Protein AF-A0A961AB14-F1 (afdb_monomer_lite)

Foldseek 3Di:
DDDDDDPPPPPDPPPPQPDDPPAGEDDLADDLVVDDQQGKHKYQFDQQVVVVRDTHIAIWGFHDWDADVNAWTKTWTARVVVVVGDPDDSDGDIDIRIHDRPD

Structure (mmCIF, N/CA/C/O backbone):
data_AF-A0A961AB14-F1
#
_entry.id   AF-A0A961AB14-F1
#
loop_
_atom_site.group_PDB
_atom_site.id
_atom_site.type_symbol
_atom_site.label_atom_id
_atom_site.label_alt_id
_atom_site.label_comp_id
_atom_site.label_asym_id
_atom_site.label_entity_id
_atom_site.label_seq_id
_atom_site.pdbx_PDB_ins_code
_atom_site.Cartn_x
_atom_site.Cartn_y
_atom_site.Cartn_z
_atom_site.occupancy
_atom_site.B_iso_or_equiv
_atom_site.auth_seq_id
_atom_site.auth_comp_id
_atom_site.auth_asym_id
_atom_site.auth_atom_id
_atom_site.pdbx_PDB_model_num
ATOM 1 N N . MET A 1 1 ? 15.409 -9.848 56.247 1.00 39.75 1 MET A N 1
ATOM 2 C CA . MET A 1 1 ? 14.187 -10.175 55.480 1.00 39.75 1 MET A CA 1
ATOM 3 C C . MET A 1 1 ? 14.219 -9.358 54.198 1.00 39.75 1 MET A C 1
ATOM 5 O O . MET A 1 1 ? 14.112 -8.145 54.282 1.00 39.75 1 MET A O 1
ATOM 9 N N . ALA A 1 2 ? 14.482 -9.980 53.048 1.00 41.69 2 ALA A N 1
ATOM 10 C CA . ALA A 1 2 ? 14.584 -9.286 51.762 1.00 41.69 2 ALA A CA 1
ATOM 11 C C . ALA A 1 2 ? 13.444 -9.754 50.849 1.00 41.69 2 ALA A C 1
ATOM 13 O O . ALA A 1 2 ? 13.433 -10.894 50.392 1.00 41.69 2 ALA A O 1
ATOM 14 N N . THR A 1 3 ? 12.454 -8.890 50.635 1.00 50.38 3 THR A N 1
ATOM 15 C CA . THR A 1 3 ? 11.302 -9.129 49.759 1.00 50.38 3 THR A CA 1
ATOM 16 C C . THR A 1 3 ? 11.592 -8.544 48.380 1.00 50.38 3 THR A C 1
ATOM 18 O O . THR A 1 3 ? 11.401 -7.355 48.129 1.00 50.38 3 THR A O 1
ATOM 21 N N . THR A 1 4 ? 12.067 -9.386 47.466 1.00 50.56 4 THR A N 1
ATOM 22 C CA . THR A 1 4 ? 12.307 -9.006 46.069 1.00 50.56 4 THR A CA 1
ATOM 23 C C . THR A 1 4 ? 10.976 -8.966 45.313 1.00 50.56 4 THR A C 1
ATOM 25 O O . THR A 1 4 ? 10.389 -10.005 45.010 1.00 50.56 4 THR A O 1
ATOM 28 N N . LYS A 1 5 ? 10.473 -7.761 45.009 1.00 54.09 5 LYS A N 1
ATOM 29 C CA . LYS A 1 5 ? 9.295 -7.559 44.148 1.00 54.09 5 LYS A CA 1
ATOM 30 C C . LYS A 1 5 ? 9.636 -7.957 42.709 1.00 54.09 5 LYS A C 1
ATOM 32 O O . LYS A 1 5 ? 10.439 -7.307 42.047 1.00 54.09 5 LYS A O 1
ATOM 37 N N . LYS A 1 6 ? 9.015 -9.034 42.224 1.00 49.25 6 LYS A N 1
ATOM 38 C CA . LYS A 1 6 ? 9.137 -9.514 40.844 1.00 49.25 6 LYS A CA 1
ATOM 39 C C . LYS A 1 6 ? 8.170 -8.722 39.958 1.00 49.25 6 LYS A C 1
ATOM 41 O O . LYS A 1 6 ? 6.980 -9.017 39.905 1.00 49.25 6 LYS A O 1
ATOM 46 N N . THR A 1 7 ? 8.677 -7.685 39.298 1.00 51.75 7 THR A N 1
ATOM 47 C CA . THR A 1 7 ? 7.928 -6.913 38.298 1.00 51.75 7 THR A CA 1
ATOM 48 C C . THR A 1 7 ? 7.824 -7.736 37.016 1.00 51.75 7 THR A C 1
ATOM 50 O O . THR A 1 7 ? 8.771 -7.826 36.239 1.00 51.75 7 THR A O 1
ATOM 53 N N . THR A 1 8 ? 6.676 -8.376 36.800 1.00 51.78 8 THR A N 1
ATOM 54 C CA . THR A 1 8 ? 6.353 -9.042 35.534 1.00 51.78 8 THR A CA 1
ATOM 55 C C . THR A 1 8 ? 5.977 -7.981 34.505 1.00 51.78 8 THR A C 1
ATOM 57 O O . THR A 1 8 ? 4.816 -7.592 34.385 1.00 51.78 8 THR A O 1
ATOM 60 N N . THR A 1 9 ? 6.963 -7.495 33.753 1.00 52.09 9 THR A N 1
ATOM 61 C CA . THR A 1 9 ? 6.723 -6.687 32.554 1.00 52.09 9 THR A CA 1
ATOM 62 C C . THR A 1 9 ? 6.074 -7.583 31.503 1.00 52.09 9 THR A C 1
ATOM 64 O O . THR A 1 9 ? 6.727 -8.426 30.887 1.00 52.09 9 THR A O 1
ATOM 67 N N . ARG A 1 10 ? 4.758 -7.434 31.331 1.00 45.34 10 ARG A N 1
ATOM 68 C CA . ARG A 1 10 ? 3.975 -8.107 30.293 1.00 45.34 10 ARG A CA 1
ATOM 69 C C . ARG A 1 10 ? 4.452 -7.576 28.938 1.00 45.34 10 ARG A C 1
ATOM 71 O O . ARG A 1 10 ? 4.065 -6.491 28.520 1.00 45.34 10 ARG A O 1
ATOM 78 N N . ARG A 1 11 ? 5.354 -8.321 28.296 1.00 42.66 11 ARG A N 1
ATOM 79 C CA . ARG A 1 11 ? 5.820 -8.092 26.924 1.00 42.66 11 ARG A CA 1
ATOM 80 C C . ARG A 1 11 ? 4.591 -8.161 26.016 1.00 42.66 11 ARG A C 1
ATOM 82 O O . ARG A 1 11 ? 4.092 -9.249 25.744 1.00 42.66 11 ARG A O 1
ATOM 89 N N . THR A 1 12 ? 4.071 -7.010 25.598 1.00 47.31 12 THR A N 1
ATOM 90 C CA . THR A 1 12 ? 3.142 -6.948 24.473 1.00 47.31 12 THR A CA 1
ATOM 91 C C . THR A 1 12 ? 3.876 -7.540 23.280 1.00 47.31 12 THR A C 1
ATOM 93 O O . THR A 1 12 ? 4.955 -7.088 22.896 1.00 47.31 12 THR A O 1
ATOM 96 N N . THR A 1 13 ? 3.336 -8.632 22.751 1.00 43.81 13 THR A N 1
ATOM 97 C CA . THR A 1 13 ? 3.734 -9.209 21.473 1.00 43.81 13 THR A CA 1
ATOM 98 C C . THR A 1 13 ? 3.422 -8.173 20.402 1.00 43.81 13 THR A C 1
ATOM 100 O O . THR A 1 13 ? 2.340 -8.169 19.819 1.00 43.81 13 THR A O 1
ATOM 103 N N . ALA A 1 14 ? 4.351 -7.239 20.186 1.00 46.00 14 ALA A N 1
ATOM 104 C CA . ALA A 1 14 ? 4.439 -6.516 18.936 1.00 46.00 14 ALA A CA 1
ATOM 105 C C . ALA A 1 14 ? 4.491 -7.601 17.863 1.00 46.00 14 ALA A C 1
ATOM 107 O O . ALA A 1 14 ? 5.436 -8.390 17.845 1.00 46.00 14 ALA A O 1
ATOM 108 N N . ALA A 1 15 ? 3.421 -7.706 17.069 1.00 47.88 15 ALA A N 1
ATOM 109 C CA . ALA A 1 15 ? 3.402 -8.532 15.874 1.00 47.88 15 ALA A CA 1
ATOM 110 C C . ALA A 1 15 ? 4.737 -8.292 15.176 1.00 47.88 15 ALA A C 1
ATOM 112 O O . ALA A 1 15 ? 5.072 -7.131 14.922 1.00 47.88 15 ALA A O 1
ATOM 113 N N . SER A 1 16 ? 5.543 -9.347 15.033 1.00 44.34 16 SER A N 1
ATOM 114 C CA . SER A 1 16 ? 6.873 -9.255 14.448 1.00 44.34 16 SER A CA 1
ATOM 115 C C . SER A 1 16 ? 6.730 -8.514 13.130 1.00 44.34 16 SER A C 1
ATOM 117 O O . SER A 1 16 ? 6.213 -9.081 12.170 1.00 44.34 16 SER A O 1
ATOM 119 N N . LYS A 1 17 ? 7.115 -7.232 13.102 1.00 54.50 17 LYS A N 1
ATOM 120 C CA . LYS A 1 17 ? 7.160 -6.457 11.869 1.00 54.50 17 LYS A CA 1
ATOM 121 C C . LYS A 1 17 ? 8.161 -7.192 11.001 1.00 54.50 17 LYS A C 1
ATOM 123 O O . LYS A 1 17 ? 9.359 -7.119 11.256 1.00 54.50 17 LYS A O 1
ATOM 128 N N . LYS A 1 18 ? 7.669 -7.968 10.038 1.00 57.50 18 LYS A N 1
ATOM 129 C CA . LYS A 1 18 ? 8.511 -8.480 8.967 1.00 57.50 18 LYS A CA 1
ATOM 130 C C . LYS A 1 18 ? 9.082 -7.234 8.301 1.00 57.50 18 LYS A C 1
ATOM 132 O O . LYS A 1 18 ? 8.323 -6.359 7.897 1.00 57.50 18 LYS A O 1
ATOM 137 N N . THR A 1 19 ? 10.395 -7.088 8.309 1.00 57.25 19 THR A N 1
ATOM 138 C CA . THR A 1 19 ? 11.098 -5.981 7.660 1.00 57.25 19 THR A CA 1
ATOM 139 C C . THR A 1 19 ? 11.920 -6.576 6.537 1.00 57.25 19 THR A C 1
ATOM 141 O O . THR A 1 19 ? 12.736 -7.462 6.793 1.00 57.25 19 THR A O 1
ATOM 144 N N . GLU A 1 20 ? 11.697 -6.112 5.311 1.00 58.03 20 GLU A N 1
ATOM 145 C CA . GLU A 1 20 ? 12.569 -6.432 4.187 1.00 58.03 20 GLU A CA 1
ATOM 146 C C . GLU A 1 20 ? 13.540 -5.261 4.032 1.00 58.03 20 GLU A C 1
ATOM 148 O O . GLU A 1 20 ? 13.180 -4.169 3.590 1.00 58.03 20 GLU A O 1
ATOM 153 N N . GLY A 1 21 ? 14.764 -5.459 4.525 1.00 67.50 21 GLY A N 1
ATOM 154 C CA . GLY A 1 21 ? 15.755 -4.393 4.637 1.00 67.50 21 GLY A CA 1
ATOM 155 C C . GLY A 1 21 ? 15.318 -3.288 5.605 1.00 67.50 21 GLY A C 1
ATOM 156 O O . GLY A 1 21 ? 15.126 -3.535 6.794 1.00 67.50 21 GLY A O 1
ATOM 157 N N . GLU A 1 22 ? 15.194 -2.062 5.090 1.00 71.62 22 GLU A N 1
ATOM 158 C CA . GLU A 1 22 ? 14.869 -0.852 5.863 1.00 71.62 22 GLU A CA 1
ATOM 159 C C . GLU A 1 22 ? 13.353 -0.639 6.047 1.00 71.62 22 GLU A C 1
ATOM 161 O O . GLU A 1 22 ? 12.936 0.100 6.940 1.00 71.62 22 GLU A O 1
ATOM 166 N N . PHE A 1 23 ? 12.511 -1.295 5.237 1.00 80.88 23 PHE A N 1
ATOM 167 C CA . PHE A 1 23 ? 11.077 -1.004 5.179 1.00 80.88 23 PHE A CA 1
ATOM 168 C C . PHE A 1 23 ? 10.220 -2.097 5.829 1.00 80.88 23 PHE A C 1
ATOM 170 O O . PHE A 1 23 ? 10.537 -3.288 5.737 1.00 80.88 23 PHE A O 1
ATOM 177 N N . PRO A 1 24 ? 9.099 -1.725 6.479 1.00 84.19 24 PRO A N 1
ATOM 178 C CA . PRO A 1 24 ? 8.119 -2.700 6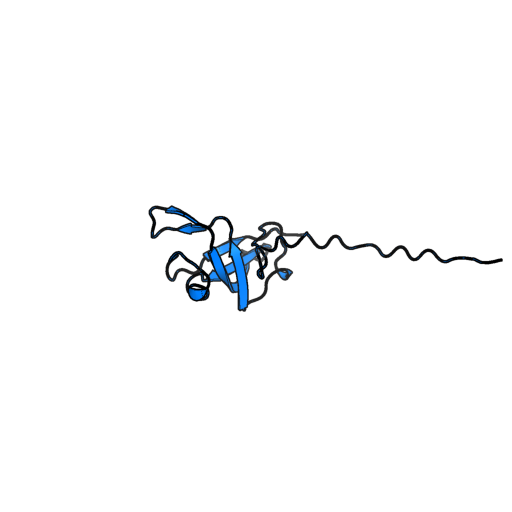.933 1.00 84.19 24 PRO A CA 1
ATOM 179 C C . PRO A 1 24 ? 7.506 -3.426 5.731 1.00 84.19 24 PRO A C 1
ATOM 181 O O . PRO A 1 24 ? 7.115 -2.800 4.746 1.00 84.19 24 PRO A O 1
ATOM 184 N N . VAL A 1 25 ? 7.384 -4.745 5.834 1.00 87.25 25 VAL A N 1
ATOM 185 C CA . VAL A 1 25 ? 6.631 -5.568 4.888 1.00 87.25 25 VAL A CA 1
ATOM 186 C C . VAL A 1 25 ? 5.143 -5.386 5.169 1.00 87.25 25 VAL A C 1
ATOM 188 O O . VAL A 1 25 ? 4.705 -5.297 6.321 1.00 87.25 25 VAL A O 1
ATOM 191 N N . TYR A 1 26 ? 4.359 -5.296 4.105 1.00 88.31 26 TYR A N 1
ATOM 192 C CA . TYR A 1 26 ? 2.914 -5.288 4.174 1.00 88.31 26 TYR A CA 1
ATOM 193 C C . TYR A 1 26 ? 2.427 -6.596 4.799 1.00 88.31 26 TYR A C 1
ATOM 195 O O . TYR A 1 26 ? 2.714 -7.686 4.306 1.00 88.31 26 TYR A O 1
ATOM 203 N N . ASP A 1 27 ? 1.680 -6.466 5.886 1.00 84.75 27 ASP A N 1
ATOM 204 C CA . ASP A 1 27 ? 1.074 -7.561 6.614 1.00 84.75 27 ASP A CA 1
ATOM 205 C C . ASP A 1 27 ? -0.443 -7.339 6.610 1.00 84.75 27 ASP A C 1
ATOM 207 O O . ASP A 1 27 ? -0.919 -6.390 7.242 1.00 84.75 27 ASP A O 1
ATOM 211 N N . PRO A 1 28 ? -1.222 -8.184 5.911 1.00 85.06 28 PRO A N 1
ATOM 212 C CA . PRO A 1 28 ? -2.673 -8.082 5.941 1.00 85.06 28 PRO A CA 1
ATOM 213 C C . PRO A 1 28 ? -3.236 -8.300 7.353 1.00 85.06 28 PRO A C 1
ATOM 215 O O . PRO A 1 28 ? -4.323 -7.809 7.621 1.00 85.06 28 PRO A O 1
ATOM 218 N N . GLY A 1 29 ? -2.508 -8.967 8.261 1.00 83.75 29 GLY A N 1
ATOM 219 C CA . GLY A 1 29 ? -2.890 -9.166 9.667 1.00 83.75 29 GLY A CA 1
ATOM 220 C C . GLY A 1 29 ? -2.572 -7.986 10.597 1.00 83.75 29 GLY A C 1
ATOM 221 O O . GLY A 1 29 ? -2.814 -8.039 11.812 1.00 83.75 29 GLY A O 1
ATOM 222 N N . ALA A 1 30 ? -1.975 -6.912 10.078 1.00 83.00 30 ALA A N 1
ATOM 223 C CA . ALA A 1 30 ? -1.694 -5.716 10.858 1.00 83.00 30 ALA A CA 1
ATOM 224 C C . ALA A 1 30 ? -2.944 -4.829 10.984 1.00 83.00 30 ALA A C 1
ATOM 226 O O . ALA A 1 30 ? -3.758 -4.746 10.073 1.00 83.00 30 ALA A O 1
ATOM 227 N N . GLY A 1 31 ? -3.089 -4.143 12.122 1.00 79.81 31 GLY A N 1
ATOM 228 C CA . GLY A 1 31 ? -4.160 -3.158 12.303 1.00 79.81 31 GLY A CA 1
ATOM 229 C C . GLY A 1 31 ? -3.883 -1.864 11.528 1.00 79.81 31 GLY A C 1
ATOM 230 O O . GLY A 1 31 ? -2.744 -1.600 11.141 1.00 79.81 31 GLY A O 1
ATOM 231 N N . ALA A 1 32 ? -4.908 -1.023 11.352 1.00 77.75 32 ALA A N 1
ATOM 232 C CA . ALA A 1 32 ? -4.789 0.268 10.657 1.00 77.75 32 ALA A CA 1
ATOM 233 C C . ALA A 1 32 ? -3.685 1.170 11.235 1.00 77.75 32 ALA A C 1
ATOM 235 O O . ALA A 1 32 ? -2.989 1.852 10.488 1.00 77.75 32 ALA A O 1
ATOM 236 N N . ASP A 1 33 ? -3.482 1.126 12.553 1.00 81.62 33 ASP A N 1
ATOM 237 C CA . ASP A 1 33 ? -2.495 1.943 13.268 1.00 81.62 33 ASP A CA 1
ATOM 238 C C . ASP A 1 33 ? -1.037 1.559 12.964 1.00 81.62 33 ASP A C 1
ATOM 240 O O . ASP A 1 33 ? -0.107 2.283 13.334 1.00 81.62 33 ASP A O 1
ATOM 244 N N . ALA A 1 34 ? -0.813 0.419 12.301 1.00 83.81 34 ALA A N 1
ATOM 245 C CA . ALA A 1 34 ? 0.520 -0.038 11.927 1.00 83.81 34 ALA A CA 1
ATOM 246 C C . ALA A 1 34 ? 1.134 0.774 10.777 1.00 83.81 34 ALA A C 1
ATOM 248 O O . ALA A 1 34 ? 2.361 0.771 10.639 1.00 83.81 34 ALA A O 1
ATOM 249 N N . TYR A 1 35 ? 0.304 1.467 9.990 1.00 87.38 35 TYR A N 1
ATOM 250 C CA . TYR A 1 35 ? 0.707 2.202 8.794 1.00 87.38 35 TYR A CA 1
ATOM 251 C C . TYR A 1 35 ? 0.268 3.660 8.867 1.00 87.38 35 TYR A C 1
ATOM 253 O O . TYR A 1 35 ? -0.823 3.978 9.343 1.00 87.38 35 TYR A O 1
ATOM 261 N N . LYS A 1 36 ? 1.098 4.565 8.349 1.00 89.44 36 LYS A N 1
ATOM 262 C CA . LYS A 1 36 ? 0.787 5.994 8.273 1.00 89.44 36 LYS A CA 1
ATOM 263 C C . LYS A 1 36 ? 0.927 6.509 6.852 1.00 89.44 36 LYS A C 1
ATOM 265 O O . LYS A 1 36 ? 1.718 6.019 6.051 1.00 89.44 36 LYS A O 1
ATOM 270 N N . LYS A 1 37 ? 0.164 7.556 6.539 1.00 91.81 37 LYS A N 1
ATOM 271 C CA . LYS A 1 37 ? 0.316 8.290 5.282 1.00 91.81 37 LYS A CA 1
ATOM 272 C C . LYS A 1 37 ? 1.746 8.828 5.173 1.00 91.81 37 LYS A C 1
ATOM 274 O O . LYS A 1 37 ? 2.193 9.571 6.039 1.00 91.81 37 LYS A O 1
ATOM 279 N N . GLY A 1 38 ? 2.420 8.491 4.080 1.00 89.38 38 GLY A N 1
ATOM 280 C CA . GLY A 1 38 ? 3.814 8.833 3.817 1.00 89.38 38 GLY A CA 1
ATOM 281 C C . GLY A 1 38 ? 4.783 7.663 3.978 1.00 89.38 38 GLY A C 1
ATOM 282 O O . GLY A 1 38 ? 5.861 7.735 3.387 1.00 89.38 38 GLY A O 1
ATOM 283 N N . ASP A 1 39 ? 4.393 6.600 4.688 1.00 89.81 39 ASP A N 1
ATOM 284 C CA . ASP A 1 39 ? 5.244 5.429 4.907 1.00 89.81 39 ASP A CA 1
ATOM 285 C C . ASP A 1 39 ? 5.512 4.687 3.597 1.00 89.81 39 ASP A C 1
ATOM 287 O O . ASP A 1 39 ? 4.647 4.597 2.722 1.00 89.81 39 ASP A O 1
ATOM 291 N N . ILE A 1 40 ? 6.715 4.129 3.475 1.00 90.94 40 ILE A N 1
ATOM 292 C CA . ILE A 1 40 ? 7.068 3.196 2.406 1.00 90.94 40 ILE A CA 1
ATOM 293 C C . ILE A 1 40 ? 6.930 1.790 2.974 1.00 90.94 40 ILE A C 1
ATOM 295 O O . ILE A 1 40 ? 7.532 1.466 3.997 1.00 90.94 40 ILE A O 1
ATOM 299 N N . VAL A 1 41 ? 6.127 0.971 2.308 1.00 90.88 41 VAL A N 1
ATOM 300 C CA . VAL A 1 41 ? 5.829 -0.403 2.701 1.00 90.88 41 VAL A CA 1
ATOM 301 C C . VAL A 1 41 ? 6.264 -1.323 1.573 1.00 90.88 41 VAL A C 1
ATOM 303 O O . VAL A 1 41 ? 6.009 -1.040 0.402 1.00 90.88 41 VAL A O 1
ATOM 306 N N . PHE A 1 42 ? 6.925 -2.416 1.921 1.00 91.44 42 PHE A N 1
ATOM 307 C CA . PHE A 1 42 ? 7.336 -3.427 0.964 1.00 91.44 42 PHE A CA 1
ATOM 308 C C . PHE A 1 42 ? 6.240 -4.476 0.760 1.00 91.44 42 PHE A C 1
ATOM 310 O O . PHE A 1 42 ? 5.666 -4.985 1.717 1.00 91.44 42 PHE A O 1
ATOM 317 N N . PHE A 1 43 ? 5.960 -4.831 -0.485 1.00 90.62 43 PHE A N 1
ATOM 318 C CA . PHE A 1 43 ? 4.986 -5.843 -0.857 1.00 90.62 43 PHE A CA 1
ATOM 319 C C . PHE A 1 43 ? 5.704 -6.990 -1.560 1.00 90.62 43 PHE A C 1
ATOM 321 O O . PHE A 1 43 ? 6.178 -6.825 -2.681 1.00 90.62 43 PHE A O 1
ATOM 328 N N . GLU A 1 44 ? 5.726 -8.167 -0.934 1.00 89.06 44 GLU A N 1
ATOM 329 C CA . GLU A 1 44 ? 6.379 -9.366 -1.484 1.00 89.06 44 GLU A CA 1
ATOM 330 C C . GLU A 1 44 ? 5.757 -9.816 -2.814 1.00 89.06 44 GLU A C 1
ATOM 332 O O . GLU A 1 44 ? 6.447 -10.326 -3.694 1.00 89.06 44 GLU A O 1
ATOM 337 N N . LYS A 1 45 ? 4.433 -9.664 -2.955 1.00 88.31 45 LYS A N 1
ATOM 338 C CA . LYS A 1 45 ? 3.677 -10.133 -4.122 1.00 88.31 45 LYS A CA 1
ATOM 339 C C . LYS A 1 45 ? 2.641 -9.106 -4.551 1.00 88.31 45 LYS A C 1
ATOM 341 O O . LYS A 1 45 ? 1.529 -9.057 -4.028 1.00 88.31 45 LYS A O 1
ATOM 346 N N . VAL A 1 46 ? 2.990 -8.327 -5.565 1.00 89.44 46 VAL A N 1
ATOM 347 C CA . VAL A 1 46 ? 2.104 -7.382 -6.243 1.00 89.44 46 VAL A CA 1
ATOM 348 C C . VAL A 1 46 ? 1.891 -7.853 -7.668 1.00 89.44 46 VAL A C 1
ATOM 350 O 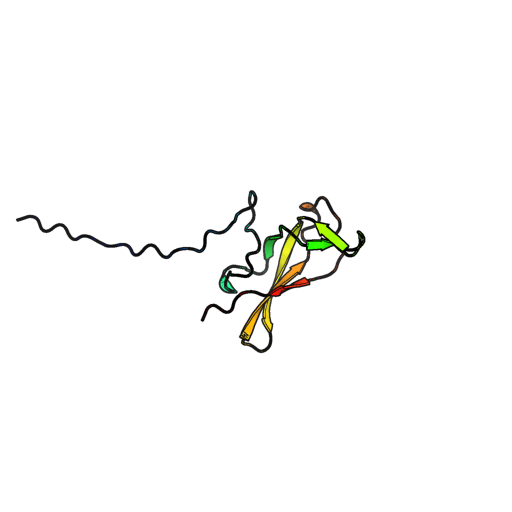O . VAL A 1 46 ? 2.836 -8.160 -8.386 1.00 89.44 46 VAL A O 1
ATOM 353 N N . ARG A 1 47 ? 0.633 -7.896 -8.106 1.00 89.06 47 ARG A N 1
ATOM 354 C CA . ARG A 1 47 ? 0.320 -8.210 -9.500 1.00 89.06 47 ARG A CA 1
ATOM 355 C C . ARG A 1 47 ? 0.722 -7.044 -10.408 1.00 89.06 47 ARG A C 1
ATOM 357 O O . ARG A 1 47 ? 0.170 -5.953 -10.282 1.00 89.06 47 ARG A O 1
ATOM 364 N N . ASN A 1 48 ? 1.638 -7.257 -11.339 1.00 88.94 48 ASN A N 1
ATOM 365 C CA . ASN A 1 48 ? 1.991 -6.291 -12.365 1.00 88.94 48 ASN A CA 1
ATOM 366 C C . ASN A 1 48 ? 1.082 -6.453 -13.588 1.00 88.94 48 ASN A C 1
ATOM 368 O O . ASN A 1 48 ? 1.253 -7.366 -14.387 1.00 88.94 48 ASN A O 1
ATOM 372 N N . TRP A 1 49 ? 0.113 -5.554 -13.750 1.00 86.31 49 TRP A N 1
ATOM 373 C CA . TRP A 1 49 ? -0.796 -5.572 -14.898 1.00 86.31 49 TRP A C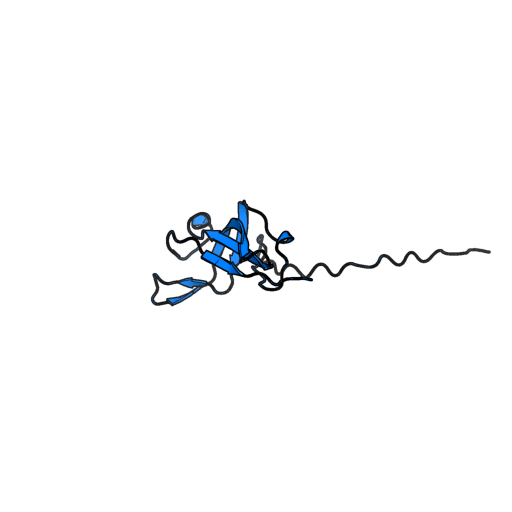A 1
ATOM 374 C C . TRP A 1 49 ? -0.126 -5.152 -16.212 1.00 86.31 49 TRP A C 1
ATOM 376 O O . TRP A 1 49 ? -0.613 -5.536 -17.271 1.00 86.31 49 TRP A O 1
ATOM 386 N N . LEU A 1 50 ? 0.992 -4.419 -16.150 1.00 87.19 50 LEU A N 1
ATOM 387 C CA . LEU A 1 50 ? 1.778 -4.050 -17.331 1.00 87.19 50 LEU A CA 1
ATOM 388 C C . LEU A 1 50 ? 2.581 -5.241 -17.867 1.00 87.19 50 LEU A C 1
ATOM 390 O O . LEU A 1 50 ? 2.808 -5.338 -19.068 1.00 87.19 50 LEU A O 1
ATOM 394 N N . ASP A 1 51 ? 2.943 -6.177 -16.988 1.00 86.88 51 ASP A N 1
ATOM 395 C CA . ASP A 1 51 ? 3.695 -7.385 -17.326 1.00 86.88 51 ASP A CA 1
ATOM 396 C C . ASP A 1 51 ? 2.813 -8.640 -17.258 1.00 86.88 51 ASP A C 1
ATOM 398 O O . ASP A 1 51 ? 3.050 -9.575 -16.495 1.00 86.88 51 ASP A O 1
ATOM 402 N N . LYS A 1 52 ? 1.707 -8.634 -18.015 1.00 86.81 52 LYS A N 1
ATOM 403 C CA . LYS A 1 52 ? 0.789 -9.786 -18.177 1.00 86.81 52 LYS A CA 1
ATOM 404 C C . LYS A 1 52 ? 0.244 -10.376 -16.863 1.00 86.81 52 LYS A C 1
ATOM 406 O O . LYS A 1 52 ? -0.176 -11.530 -16.824 1.00 86.81 52 LYS A O 1
ATOM 411 N N . GLY A 1 53 ? 0.214 -9.596 -15.784 1.00 85.19 53 GLY A N 1
ATOM 412 C CA . GLY A 1 53 ? -0.244 -10.051 -14.472 1.00 85.19 53 GLY A CA 1
ATOM 413 C C . GLY A 1 53 ? 0.802 -10.824 -13.662 1.00 85.19 53 GLY A C 1
ATOM 414 O O . GLY A 1 53 ? 0.406 -11.506 -12.712 1.00 85.19 53 GLY A O 1
ATOM 415 N N . ALA A 1 54 ? 2.092 -10.732 -14.004 1.00 88.38 54 ALA A N 1
ATOM 416 C CA . ALA A 1 54 ? 3.183 -11.338 -13.243 1.00 88.38 54 ALA A CA 1
ATOM 417 C C . ALA A 1 54 ? 3.186 -10.851 -11.786 1.00 88.38 54 ALA A C 1
ATOM 419 O O . ALA A 1 54 ? 2.855 -9.702 -11.501 1.00 88.38 54 ALA A O 1
ATOM 420 N N . PHE A 1 55 ? 3.549 -11.721 -10.846 1.00 89.69 55 PHE A N 1
ATOM 421 C CA . PHE A 1 55 ? 3.737 -11.314 -9.456 1.00 89.69 55 PHE A CA 1
ATOM 422 C C . PHE A 1 55 ? 5.175 -10.860 -9.252 1.00 89.69 55 PHE A C 1
ATOM 424 O O . PHE A 1 55 ? 6.105 -11.614 -9.525 1.00 89.69 55 PHE A O 1
ATOM 431 N N . VAL A 1 56 ? 5.334 -9.640 -8.757 1.00 90.31 56 VAL A N 1
ATOM 432 C CA . VAL A 1 56 ? 6.629 -9.012 -8.494 1.00 90.31 56 VAL A CA 1
ATOM 433 C C . VAL A 1 56 ? 6.648 -8.453 -7.079 1.00 90.31 56 VAL A C 1
ATOM 435 O O . VAL A 1 56 ? 5.599 -8.097 -6.535 1.00 90.31 56 VAL A O 1
ATOM 438 N N . SER A 1 57 ? 7.832 -8.363 -6.491 1.00 90.19 57 SER A N 1
ATOM 439 C CA . SER A 1 57 ? 8.048 -7.616 -5.260 1.00 90.19 57 SER A CA 1
ATOM 440 C C . SER A 1 57 ? 8.175 -6.123 -5.558 1.00 90.19 57 SER A C 1
ATOM 442 O O . SER A 1 57 ? 8.761 -5.733 -6.569 1.00 90.19 57 SER A O 1
ATOM 444 N N . ALA A 1 58 ? 7.609 -5.273 -4.699 1.00 91.56 58 ALA A N 1
ATOM 445 C CA . ALA A 1 58 ? 7.718 -3.825 -4.855 1.00 91.56 58 ALA A CA 1
ATOM 446 C C . ALA A 1 58 ? 7.447 -3.044 -3.570 1.00 91.56 58 ALA A C 1
ATOM 448 O O . ALA A 1 58 ? 6.609 -3.401 -2.749 1.00 91.56 58 ALA A O 1
ATOM 449 N N . HIS A 1 59 ? 8.089 -1.895 -3.458 1.00 91.75 59 HIS A N 1
ATOM 450 C CA . HIS A 1 59 ? 7.825 -0.852 -2.488 1.00 91.75 59 HIS A CA 1
ATOM 451 C C . HIS A 1 59 ? 6.679 0.045 -2.952 1.00 91.75 59 HIS A C 1
ATOM 453 O O . HIS A 1 59 ? 6.635 0.509 -4.093 1.00 91.75 59 HIS A O 1
ATOM 459 N N . GLY A 1 60 ? 5.762 0.346 -2.0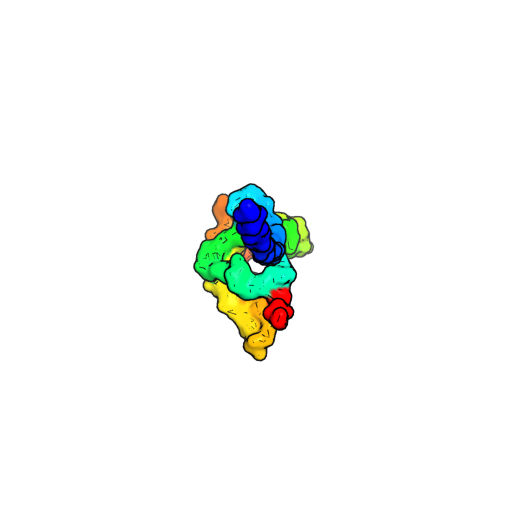45 1.00 92.25 60 GLY A N 1
ATOM 460 C CA . GLY A 1 60 ? 4.667 1.269 -2.279 1.00 92.25 60 GLY A CA 1
ATOM 461 C C . GLY A 1 60 ? 4.583 2.312 -1.174 1.00 92.25 60 GLY A C 1
ATOM 462 O O . GLY A 1 60 ? 4.762 2.004 0.003 1.00 92.25 60 GLY A O 1
ATOM 463 N N . LYS A 1 61 ? 4.292 3.560 -1.546 1.00 93.62 61 LYS A N 1
ATOM 464 C CA . LYS A 1 61 ? 4.093 4.648 -0.587 1.00 93.62 61 LYS A CA 1
ATOM 465 C C . LYS A 1 61 ? 2.629 4.744 -0.181 1.00 93.62 61 LYS A C 1
ATOM 467 O O . LYS A 1 61 ? 1.754 4.874 -1.039 1.00 93.62 61 LYS A O 1
ATOM 472 N N . VAL A 1 62 ? 2.356 4.732 1.118 1.00 93.69 62 VAL A N 1
ATOM 473 C CA . VAL A 1 62 ? 1.009 4.896 1.667 1.00 93.69 62 VAL A CA 1
ATOM 474 C C . VAL A 1 62 ? 0.540 6.330 1.428 1.00 93.69 62 VAL A C 1
ATOM 476 O O . VAL A 1 62 ? 1.113 7.299 1.924 1.00 93.69 62 VAL A O 1
ATOM 479 N N . THR A 1 63 ? -0.528 6.474 0.659 1.00 93.50 63 THR A N 1
ATOM 480 C CA . THR A 1 63 ? -1.152 7.757 0.314 1.00 93.50 63 THR A CA 1
ATOM 481 C C . THR A 1 63 ? -2.366 8.075 1.184 1.00 93.50 63 THR A C 1
ATOM 483 O O . THR A 1 63 ? -2.651 9.253 1.416 1.00 93.50 63 THR A O 1
ATOM 486 N N . SER A 1 64 ? -3.045 7.049 1.701 1.00 91.88 64 SER A N 1
ATOM 487 C CA . SER A 1 64 ? -4.185 7.177 2.606 1.00 91.88 64 SER A CA 1
ATOM 488 C C . SER A 1 64 ? -4.334 5.926 3.470 1.00 91.88 64 SER A C 1
ATOM 490 O O . SER A 1 64 ? -3.926 4.839 3.066 1.00 91.88 64 SER A O 1
ATOM 492 N N . VAL A 1 65 ? -4.933 6.082 4.646 1.00 90.75 65 VAL A N 1
ATOM 493 C CA . VAL A 1 65 ? -5.359 4.984 5.522 1.00 90.75 65 VAL A CA 1
ATOM 494 C C . VAL A 1 65 ? -6.820 5.246 5.859 1.00 90.75 65 VAL A C 1
ATOM 496 O O . VAL A 1 65 ? -7.173 6.374 6.205 1.00 90.75 65 VAL A O 1
ATOM 499 N N . GLY A 1 66 ? -7.677 4.244 5.706 1.00 88.69 66 GLY A N 1
ATOM 500 C CA . GLY A 1 66 ? -9.118 4.405 5.871 1.00 88.69 66 GLY A CA 1
ATOM 501 C 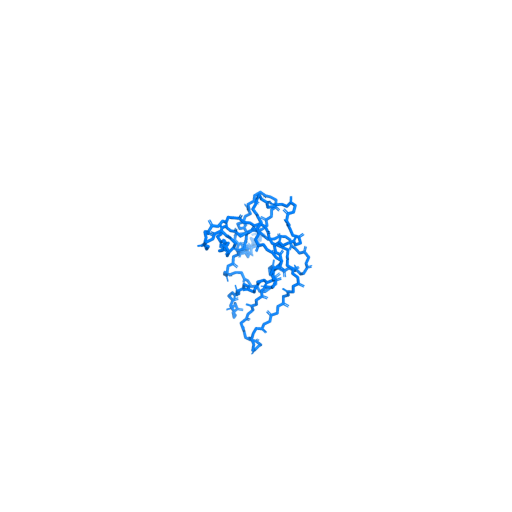C . GLY A 1 66 ? -9.802 3.117 6.298 1.00 88.69 66 GLY A C 1
ATOM 502 O O . GLY A 1 66 ? -9.146 2.130 6.630 1.00 88.69 66 GLY A O 1
ATOM 503 N N . LYS A 1 67 ? -11.135 3.140 6.297 1.00 89.81 67 LYS A N 1
ATOM 504 C CA . LYS A 1 67 ? -11.979 1.970 6.550 1.00 89.81 67 LYS A CA 1
ATOM 505 C C . LYS A 1 67 ? -13.068 1.894 5.484 1.00 89.81 67 LYS A C 1
ATOM 507 O O . LYS A 1 67 ? -13.696 2.910 5.191 1.00 89.81 67 LYS A O 1
ATOM 512 N N . PHE A 1 68 ? -13.270 0.722 4.893 1.00 85.31 68 PHE A N 1
ATOM 513 C CA . PHE A 1 68 ? -14.437 0.432 4.066 1.00 85.31 68 PHE A CA 1
ATOM 514 C C . PHE A 1 68 ? -15.638 0.217 4.980 1.00 85.31 68 PHE A C 1
ATOM 516 O O . PHE A 1 68 ? -15.535 -0.528 5.954 1.00 85.31 68 PHE A O 1
ATOM 523 N N . ASP A 1 69 ? -16.729 0.929 4.698 1.00 83.94 69 ASP A N 1
ATOM 524 C CA . ASP A 1 69 ? -17.987 0.883 5.458 1.00 83.94 69 ASP A CA 1
ATOM 525 C C . ASP A 1 69 ? -17.819 1.068 6.980 1.00 83.94 69 ASP A C 1
ATOM 527 O O . ASP A 1 69 ? -18.638 0.633 7.778 1.00 83.94 69 ASP A O 1
ATOM 531 N N . GLY A 1 70 ? -16.734 1.732 7.402 1.00 80.00 70 GLY A N 1
ATOM 532 C CA . GLY A 1 70 ? -16.389 1.940 8.813 1.00 80.00 70 GLY A CA 1
ATOM 533 C C . GLY A 1 70 ? -15.815 0.714 9.534 1.00 80.00 70 GLY A C 1
ATOM 534 O O . GLY A 1 70 ? -15.325 0.860 10.656 1.00 80.00 70 GLY A O 1
ATOM 535 N N . GLU A 1 71 ? -15.797 -0.450 8.887 1.00 79.62 71 GLU A N 1
ATOM 536 C CA . GLU A 1 71 ? -15.509 -1.738 9.519 1.00 79.62 71 GLU A CA 1
ATOM 537 C C . GLU A 1 71 ? -14.162 -2.315 9.073 1.00 79.62 71 GLU A C 1
ATOM 539 O O . GLU A 1 71 ? -13.325 -2.623 9.919 1.00 79.62 71 GLU A O 1
ATOM 544 N N . VAL A 1 72 ? -13.893 -2.375 7.762 1.00 86.50 72 VAL A N 1
ATOM 545 C CA . VAL A 1 72 ? -12.698 -3.050 7.222 1.00 86.50 72 VAL A CA 1
ATOM 546 C C . VAL A 1 72 ? -11.574 -2.043 6.971 1.00 86.50 72 VAL A C 1
ATOM 548 O O . VAL A 1 72 ? -11.671 -1.249 6.029 1.00 86.50 72 VAL A O 1
ATOM 551 N N . PRO A 1 73 ? -10.492 -2.033 7.771 1.00 89.62 73 PRO A N 1
ATOM 552 C CA . PRO A 1 73 ? -9.394 -1.107 7.557 1.00 89.62 73 PRO A CA 1
ATOM 553 C C . PRO A 1 73 ? -8.673 -1.394 6.238 1.00 89.62 73 PRO A C 1
ATOM 555 O O . PRO A 1 73 ? -8.567 -2.534 5.793 1.00 89.62 73 PRO A O 1
ATOM 558 N N . TYR A 1 74 ? -8.168 -0.344 5.596 1.00 91.31 74 TYR A N 1
ATOM 559 C CA . TYR A 1 74 ? -7.361 -0.456 4.388 1.00 91.31 74 TYR A CA 1
ATOM 560 C C . TYR A 1 74 ? -6.278 0.620 4.335 1.00 91.31 74 TYR A C 1
ATOM 562 O O . TYR A 1 74 ? -6.429 1.718 4.881 1.00 91.31 74 TYR A O 1
ATOM 570 N N . ILE A 1 75 ? -5.210 0.324 3.600 1.00 92.62 75 ILE A N 1
ATOM 571 C CA . ILE A 1 75 ? -4.201 1.300 3.187 1.00 92.62 75 ILE A CA 1
ATOM 572 C C . ILE A 1 75 ? -4.282 1.498 1.679 1.00 92.62 75 ILE A C 1
ATOM 574 O O . ILE A 1 75 ? -4.403 0.547 0.910 1.00 92.62 75 ILE A O 1
ATOM 578 N N . GLU A 1 76 ? -4.244 2.745 1.238 1.00 94.00 76 GLU A N 1
ATOM 579 C CA . GLU A 1 76 ? -4.135 3.096 -0.171 1.00 94.00 76 GLU A CA 1
ATOM 580 C C . GLU A 1 76 ? -2.685 3.418 -0.492 1.00 94.00 76 GLU A C 1
ATOM 582 O O . GLU A 1 76 ? -2.089 4.318 0.102 1.00 94.00 76 GLU A O 1
ATOM 587 N N . VAL A 1 77 ? -2.123 2.710 -1.460 1.00 93.88 77 VAL A N 1
ATOM 588 C CA . VAL A 1 77 ? -0.697 2.712 -1.752 1.00 93.88 77 VAL A CA 1
ATOM 589 C C . VAL A 1 77 ? -0.452 3.080 -3.208 1.00 93.88 77 VAL A C 1
ATOM 591 O O . VAL A 1 77 ? -1.136 2.594 -4.107 1.00 93.88 77 VAL A O 1
ATOM 594 N N . SER A 1 78 ? 0.537 3.940 -3.440 1.00 93.12 78 SER A N 1
ATOM 595 C CA . SER A 1 78 ? 1.031 4.292 -4.769 1.00 93.12 78 SER A CA 1
ATOM 596 C C . SER A 1 78 ? 2.425 3.711 -4.979 1.00 93.12 78 SER A C 1
ATOM 598 O O . SER A 1 78 ? 3.356 4.028 -4.236 1.00 93.12 78 SER A O 1
ATOM 600 N N . PHE A 1 79 ? 2.568 2.879 -6.008 1.00 91.50 79 PHE A N 1
ATOM 601 C CA . PHE A 1 79 ? 3.860 2.320 -6.413 1.00 91.50 79 PHE A CA 1
ATOM 602 C C . PHE A 1 79 ? 4.681 3.314 -7.243 1.00 91.50 79 PHE A C 1
ATOM 604 O O . PHE A 1 79 ? 5.901 3.327 -7.136 1.00 91.50 79 PHE A O 1
ATOM 611 N N . ASP A 1 80 ? 4.024 4.213 -7.982 1.00 90.44 80 ASP A N 1
ATOM 612 C CA . ASP A 1 80 ? 4.672 5.293 -8.740 1.00 90.44 80 ASP A CA 1
ATOM 613 C C . ASP A 1 80 ? 5.421 6.276 -7.830 1.00 90.44 80 ASP A C 1
ATOM 615 O O . ASP A 1 80 ? 6.571 6.626 -8.085 1.00 90.44 80 ASP A O 1
ATOM 619 N N . GLN A 1 81 ? 4.835 6.644 -6.684 1.00 88.94 81 GLN A N 1
ATOM 620 C CA . GLN A 1 81 ? 5.520 7.502 -5.708 1.00 88.94 81 GLN A CA 1
ATOM 621 C C . GLN A 1 81 ? 6.735 6.838 -5.040 1.00 88.94 81 GLN A C 1
ATOM 623 O O . GLN A 1 81 ? 7.560 7.539 -4.454 1.00 88.94 81 GLN A O 1
ATOM 628 N N . ALA A 1 82 ? 6.841 5.510 -5.112 1.00 86.88 82 ALA A N 1
ATOM 629 C CA . ALA A 1 82 ? 7.975 4.727 -4.630 1.00 86.88 82 ALA A CA 1
ATOM 630 C C . ALA A 1 82 ? 8.782 4.106 -5.787 1.00 86.88 82 ALA A C 1
ATOM 632 O O . ALA A 1 82 ? 9.611 3.230 -5.553 1.00 86.88 82 ALA A O 1
ATOM 633 N N . LYS A 1 83 ? 8.586 4.572 -7.032 1.00 84.81 83 LYS A N 1
ATOM 634 C CA . LYS A 1 83 ? 9.206 3.998 -8.236 1.00 84.81 83 LYS A CA 1
ATOM 635 C C . LYS A 1 83 ? 10.730 3.985 -8.180 1.00 84.81 83 LYS A C 1
ATOM 637 O O . LYS A 1 83 ? 11.343 3.050 -8.667 1.00 84.81 83 LYS A O 1
ATOM 642 N N . SER A 1 84 ? 11.346 4.971 -7.528 1.00 85.12 84 SER A N 1
ATOM 643 C CA . SER A 1 84 ? 12.801 5.017 -7.326 1.00 85.12 84 SER A CA 1
ATOM 644 C C . SER A 1 84 ? 13.354 3.876 -6.461 1.00 85.12 84 SER A C 1
ATOM 646 O O . SER A 1 84 ? 14.565 3.680 -6.426 1.00 85.12 84 SER A O 1
ATOM 648 N N . LYS A 1 85 ? 12.489 3.144 -5.750 1.00 84.38 85 LYS A N 1
ATOM 649 C CA . LYS A 1 85 ? 12.822 1.976 -4.922 1.00 84.38 85 LYS A CA 1
ATOM 650 C C . LYS A 1 85 ? 12.398 0.650 -5.575 1.00 84.38 85 LYS A C 1
ATOM 652 O O . LYS A 1 85 ? 12.543 -0.392 -4.943 1.00 84.38 85 LYS A O 1
ATOM 657 N N . ASN A 1 86 ? 11.844 0.686 -6.789 1.00 85.19 86 ASN A N 1
ATOM 658 C CA . ASN A 1 86 ? 11.337 -0.485 -7.500 1.00 85.19 86 ASN A CA 1
ATOM 659 C C . ASN A 1 86 ? 12.141 -0.723 -8.773 1.00 85.19 86 ASN A C 1
ATOM 661 O O . ASN A 1 86 ? 12.278 0.181 -9.592 1.00 85.19 86 ASN A O 1
ATOM 665 N N . ASP A 1 87 ? 12.585 -1.959 -8.979 1.00 83.31 87 ASP A N 1
ATOM 666 C CA . ASP A 1 87 ? 13.210 -2.377 -10.238 1.00 83.31 87 ASP A CA 1
ATOM 667 C C . ASP A 1 87 ? 12.200 -2.483 -11.392 1.00 83.31 87 ASP A C 1
ATOM 669 O O . ASP A 1 87 ? 12.566 -2.418 -12.564 1.00 83.31 87 ASP A O 1
ATOM 673 N N . VAL A 1 88 ? 10.912 -2.629 -11.068 1.00 85.44 88 VAL A N 1
ATOM 674 C CA . VAL A 1 88 ? 9.824 -2.836 -12.030 1.00 85.44 88 VAL A CA 1
ATOM 675 C C . VAL A 1 88 ? 8.813 -1.696 -11.997 1.00 85.44 88 VAL A C 1
ATOM 677 O O . VAL A 1 88 ? 8.432 -1.196 -10.936 1.00 85.44 88 VAL A O 1
ATOM 680 N N . ASP A 1 89 ? 8.330 -1.304 -13.178 1.00 85.88 89 ASP A N 1
ATOM 681 C CA . ASP A 1 89 ? 7.237 -0.342 -13.288 1.00 85.88 89 ASP A CA 1
ATOM 682 C C . ASP A 1 89 ? 5.894 -1.042 -13.047 1.00 85.88 89 ASP A C 1
ATOM 684 O O . ASP A 1 89 ? 5.534 -1.999 -13.736 1.00 85.88 89 ASP A O 1
ATOM 688 N N . LEU A 1 90 ? 5.158 -0.554 -12.049 1.00 85.12 90 LEU A N 1
ATOM 689 C CA . LEU A 1 90 ? 3.836 -1.048 -11.658 1.00 85.12 90 LEU A CA 1
ATOM 690 C C . LEU A 1 90 ? 2.696 -0.129 -12.113 1.00 85.12 90 LEU A C 1
ATOM 692 O O . LEU A 1 90 ? 1.534 -0.395 -11.780 1.00 85.12 90 LEU A O 1
ATOM 696 N N . GLY A 1 91 ? 3.029 0.922 -12.867 1.00 86.00 91 GLY A N 1
ATOM 697 C CA . GLY A 1 91 ? 2.093 1.927 -13.344 1.00 86.00 91 GLY A CA 1
ATOM 698 C C . GLY A 1 91 ? 1.804 3.020 -12.315 1.00 86.00 91 GLY A C 1
ATOM 699 O O . GLY A 1 91 ? 2.307 3.022 -11.190 1.00 86.00 91 GLY A O 1
ATOM 700 N N . LYS A 1 92 ? 0.959 3.970 -12.724 1.00 87.44 92 LYS A N 1
ATOM 701 C CA . LYS A 1 92 ? 0.569 5.146 -11.923 1.00 87.44 92 LYS A CA 1
ATOM 702 C C . LYS A 1 92 ? -0.631 4.895 -11.010 1.00 87.44 92 LYS A C 1
ATOM 704 O O . LYS A 1 92 ? -1.087 5.802 -10.314 1.00 87.44 92 LYS A O 1
ATOM 709 N N . ASP A 1 93 ? -1.142 3.671 -11.013 1.00 83.81 93 ASP A N 1
ATOM 710 C CA . ASP A 1 93 ? -2.340 3.297 -10.281 1.00 83.81 93 ASP A CA 1
ATOM 711 C C . ASP A 1 93 ? -2.105 3.304 -8.769 1.00 83.81 93 ASP A C 1
ATOM 713 O O . ASP A 1 93 ? -1.076 2.849 -8.255 1.00 83.81 93 ASP A O 1
ATOM 717 N N . LYS A 1 94 ? -3.109 3.788 -8.039 1.00 89.88 94 LYS A N 1
ATOM 718 C CA . LYS A 1 94 ? -3.196 3.624 -6.588 1.00 89.88 94 LYS A CA 1
ATOM 719 C C . LYS A 1 94 ? -3.977 2.360 -6.284 1.00 89.88 94 LYS A C 1
ATOM 721 O O . LYS A 1 94 ? -4.993 2.085 -6.920 1.00 89.88 94 LYS A O 1
ATOM 726 N N . ARG A 1 95 ? -3.511 1.590 -5.308 1.00 90.81 95 ARG A N 1
ATOM 727 C CA . ARG A 1 95 ? -4.105 0.299 -4.957 1.00 90.81 95 ARG A CA 1
ATOM 728 C C . ARG A 1 95 ? -4.456 0.269 -3.485 1.00 90.81 95 ARG A C 1
ATOM 730 O O . ARG A 1 95 ? -3.672 0.709 -2.649 1.00 90.81 95 ARG A O 1
ATOM 737 N N . LYS A 1 96 ? -5.645 -0.241 -3.180 1.00 91.94 96 LYS A N 1
ATOM 738 C CA . LYS A 1 96 ? -6.121 -0.406 -1.809 1.00 91.94 96 LYS A CA 1
ATOM 739 C C . LYS A 1 96 ? -5.823 -1.824 -1.351 1.00 91.94 96 LYS A C 1
ATOM 741 O O . LYS A 1 96 ? -6.204 -2.781 -2.020 1.00 91.94 96 LYS A O 1
ATOM 746 N N . PHE A 1 97 ? -5.147 -1.933 -0.222 1.00 90.56 97 PHE A N 1
ATOM 747 C CA . PHE A 1 97 ? -4.808 -3.189 0.419 1.00 90.56 97 PHE A CA 1
ATOM 748 C C . PHE A 1 97 ? -5.557 -3.270 1.742 1.00 90.56 97 PHE A C 1
ATOM 750 O O . PHE A 1 97 ? -5.489 -2.344 2.551 1.00 90.56 97 PHE A O 1
ATOM 757 N N . LEU A 1 98 ? -6.313 -4.350 1.926 1.00 89.94 98 LEU A N 1
ATOM 758 C CA . LEU A 1 98 ? -7.125 -4.562 3.121 1.00 89.94 98 LEU A CA 1
ATOM 759 C C . LEU A 1 98 ? -6.237 -4.914 4.312 1.00 89.94 98 LEU A C 1
ATOM 761 O O . LEU A 1 98 ? -5.162 -5.484 4.156 1.00 89.94 98 LEU A O 1
ATOM 765 N N . LEU A 1 99 ? -6.690 -4.569 5.499 1.00 87.25 99 LEU A N 1
ATOM 766 C CA . LEU A 1 99 ? -6.051 -4.897 6.758 1.00 87.25 99 LEU A CA 1
ATOM 767 C C . LEU A 1 99 ? -7.044 -5.664 7.626 1.00 87.25 99 LEU A C 1
ATOM 769 O O . LEU A 1 99 ? -8.260 -5.549 7.458 1.00 87.25 99 LEU A O 1
ATOM 773 N N . GLU A 1 100 ? -6.527 -6.449 8.557 1.00 79.44 100 GLU A N 1
ATOM 774 C CA . GLU A 1 100 ? -7.343 -7.221 9.477 1.00 79.44 100 GLU A CA 1
ATOM 775 C C . GLU A 1 100 ? -8.035 -6.294 10.481 1.00 79.44 100 GLU A C 1
ATOM 777 O O . GLU A 1 100 ? -7.444 -5.359 11.037 1.00 79.44 100 GLU A O 1
ATOM 782 N N . VAL A 1 101 ? -9.314 -6.574 10.728 1.00 70.38 101 VAL A N 1
ATOM 783 C CA . VAL A 1 101 ? -10.079 -5.945 11.802 1.00 70.38 101 VAL A CA 1
ATOM 784 C C . VAL A 1 101 ? -9.624 -6.578 13.114 1.00 70.38 101 VAL A C 1
ATOM 786 O O . VAL A 1 101 ? -10.137 -7.617 13.522 1.00 70.38 101 VAL A O 1
ATOM 789 N N . LYS A 1 102 ? -8.641 -5.977 13.788 1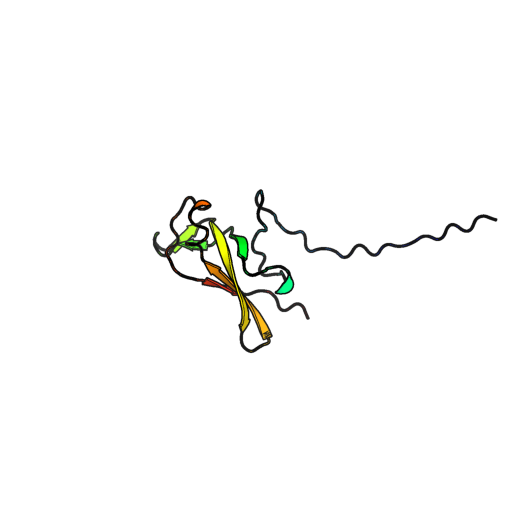.00 60.66 102 LYS A N 1
ATOM 790 C CA . LYS A 1 102 ? -8.351 -6.343 15.180 1.00 60.66 102 LYS A CA 1
ATOM 791 C C . LYS A 1 102 ? -9.424 -5.729 16.075 1.00 60.66 102 LYS A C 1
ATOM 793 O O . LYS A 1 102 ? -9.389 -4.524 16.322 1.00 60.66 102 LYS A O 1
ATOM 798 N N . GLY A 1 103 ? -10.395 -6.557 16.461 1.00 49.62 103 GLY A N 1
ATOM 799 C CA . GLY A 1 103 ? -11.377 -6.268 17.510 1.00 49.62 103 GLY A CA 1
ATOM 800 C C . GLY A 1 103 ? -10.763 -6.252 18.903 1.00 49.62 103 GLY A C 1
ATOM 801 O O . GLY A 1 103 ? -9.700 -6.887 19.096 1.00 49.62 103 GLY A O 1
#

Sequence (103 aa):
MATTKKTTTRRTTAASKKTEGEFPVYDPGAGADAYKKGDIVFFEKVRNWLDKGAFVSAHGKVTSVGKFDGEVPYIEVSFDQAKSKNDVDLGKDKRKFLLEVKG

Radius of gyration: 18.04 Å; chains: 1; bounding box: 34×20×74 Å

pLDDT: mean 79.17, std 16.15, range [39.75, 94.0]

Secondary structure (DSSP, 8-state):
------------------EETTEEBP-TTS-GGG--TT-EEEEEEEEETTTTTEEEEEEEEEEEEEEETTTEEEEEEESGGGGGG-SS---S-EEEEE-----